Protein AF-A0AA36HQM6-F1 (afdb_monomer)

Radius of gyration: 17.74 Å; Cα contacts (8 Å, |Δi|>4): 112; chains: 1; bounding box: 53×29×61 Å

pLDDT: mean 89.58, std 12.88, range [50.81, 98.5]

Organism: NCBI:txid2562239

Sequence (136 aa):
MASDSGKDGPATESKNPLEGLADAWESCGKVRRRALDTQALLTWTSAKTVGICNMKSLKLNVPVMIQALKTWCPKARNKKTLPVDFVKLEVKNFRSKMQLQDNLALVHCEGHAIKAFVTLMIRRHDGSKRREAFQH

Structure (mmCIF, N/CA/C/O backbone):
data_AF-A0AA36HQM6-F1
#
_entry.id   AF-A0AA36HQM6-F1
#
loop_
_atom_site.group_PDB
_atom_site.id
_atom_site.type_symbol
_atom_site.label_atom_id
_atom_site.label_alt_id
_atom_site.label_comp_id
_atom_site.label_asym_id
_atom_site.label_entity_id
_atom_site.lab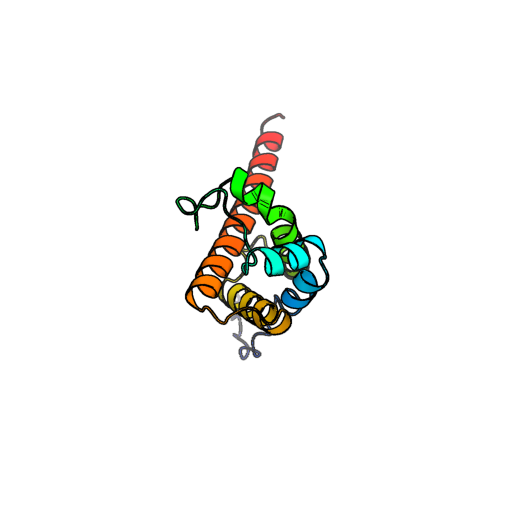el_seq_id
_atom_site.pdbx_PDB_ins_code
_atom_site.Cartn_x
_atom_site.Cartn_y
_atom_site.Cartn_z
_atom_site.occupancy
_atom_site.B_iso_or_equiv
_atom_site.auth_seq_id
_atom_site.auth_comp_id
_atom_site.auth_asym_id
_atom_site.auth_atom_id
_atom_site.pdbx_PDB_model_num
ATOM 1 N N . MET A 1 1 ? 15.761 -0.265 -48.060 1.00 50.81 1 MET A N 1
ATOM 2 C CA . MET A 1 1 ? 15.200 0.463 -46.902 1.00 50.81 1 MET A CA 1
ATOM 3 C C . MET A 1 1 ? 13.747 0.035 -46.765 1.00 50.81 1 MET A C 1
ATOM 5 O O . MET A 1 1 ? 12.928 0.500 -47.541 1.00 50.81 1 MET A O 1
ATOM 9 N N . ALA A 1 2 ? 13.456 -0.946 -45.908 1.00 53.16 2 ALA A N 1
ATOM 10 C CA . ALA A 1 2 ? 12.106 -1.485 -45.741 1.00 53.16 2 ALA A CA 1
ATOM 11 C C . ALA A 1 2 ? 11.521 -0.967 -44.424 1.00 53.16 2 ALA A C 1
ATOM 13 O O . ALA A 1 2 ? 12.102 -1.173 -43.360 1.00 53.16 2 ALA A O 1
ATOM 14 N N . SER A 1 3 ? 10.412 -0.244 -44.545 1.00 64.44 3 SER A N 1
ATOM 15 C CA . SER A 1 3 ? 9.655 0.376 -43.465 1.00 64.44 3 SER A CA 1
ATOM 16 C C . SER A 1 3 ? 8.906 -0.687 -42.663 1.00 64.44 3 SER A C 1
ATOM 18 O O . SER A 1 3 ? 7.938 -1.273 -43.151 1.00 64.44 3 SER A O 1
ATOM 20 N N . ASP A 1 4 ? 9.353 -0.921 -41.432 1.00 59.69 4 ASP A N 1
ATOM 21 C CA . ASP A 1 4 ? 8.666 -1.774 -40.465 1.00 59.69 4 ASP A CA 1
ATOM 22 C C . ASP A 1 4 ? 7.395 -1.061 -39.981 1.00 59.69 4 ASP A C 1
ATOM 24 O O . ASP A 1 4 ? 7.428 -0.113 -39.195 1.00 59.69 4 ASP A O 1
ATOM 28 N N . SER A 1 5 ? 6.265 -1.456 -40.561 1.00 61.41 5 SER A N 1
ATOM 29 C CA . SER A 1 5 ? 4.935 -0.928 -40.268 1.00 61.41 5 SER A CA 1
ATOM 30 C C . SER A 1 5 ? 4.302 -1.814 -39.199 1.00 61.41 5 SER A C 1
ATOM 32 O O . SER A 1 5 ? 3.605 -2.788 -39.490 1.00 61.41 5 SER A O 1
ATOM 34 N N . GLY A 1 6 ? 4.592 -1.475 -37.942 1.00 56.16 6 GLY A N 1
ATOM 35 C CA . GLY A 1 6 ? 4.020 -2.114 -36.763 1.00 56.16 6 GLY A CA 1
ATOM 36 C C . GLY A 1 6 ? 2.496 -2.018 -36.771 1.00 56.16 6 GLY A C 1
ATOM 37 O O . GLY A 1 6 ? 1.925 -0.966 -36.503 1.00 56.16 6 GLY A O 1
ATOM 38 N N . LYS A 1 7 ? 1.846 -3.135 -37.101 1.00 55.81 7 LYS A N 1
ATOM 39 C CA . LYS A 1 7 ? 0.405 -3.350 -36.960 1.00 55.81 7 LYS A CA 1
ATOM 40 C C . LYS A 1 7 ? 0.020 -3.294 -35.481 1.00 55.81 7 LYS A C 1
ATOM 42 O O . LYS A 1 7 ? 0.309 -4.228 -34.732 1.00 55.81 7 LYS A O 1
ATOM 47 N N . ASP A 1 8 ? -0.698 -2.246 -35.097 1.00 56.88 8 ASP A N 1
ATOM 48 C CA . ASP A 1 8 ? -1.491 -2.208 -33.871 1.00 56.88 8 ASP A CA 1
ATOM 49 C C . ASP A 1 8 ? -2.623 -3.243 -33.980 1.00 56.88 8 ASP A C 1
ATOM 51 O O . ASP A 1 8 ? -3.646 -3.032 -34.633 1.00 56.88 8 ASP A O 1
ATOM 55 N N . GLY A 1 9 ? -2.396 -4.421 -33.398 1.00 58.25 9 GLY A N 1
ATOM 56 C CA . GLY A 1 9 ? -3.424 -5.448 -33.246 1.00 58.25 9 GLY A CA 1
ATOM 57 C C . GLY A 1 9 ? -4.549 -4.988 -32.305 1.00 58.25 9 GLY A C 1
ATOM 58 O O . GLY A 1 9 ? -4.330 -4.104 -31.472 1.00 58.25 9 GLY A O 1
ATOM 59 N N . PRO A 1 10 ? -5.752 -5.585 -32.405 1.00 56.94 10 PRO A N 1
ATOM 60 C CA . PRO A 1 10 ? -6.895 -5.215 -31.576 1.00 56.94 10 PRO A CA 1
ATOM 61 C C . PRO A 1 10 ? -6.531 -5.353 -30.096 1.00 56.94 10 PRO A C 1
ATOM 63 O O . PRO A 1 10 ? -6.027 -6.396 -29.673 1.00 56.94 10 PRO A O 1
ATOM 66 N N . ALA A 1 11 ? -6.764 -4.283 -29.331 1.00 53.84 11 ALA A N 1
ATOM 67 C CA . ALA A 1 11 ? -6.531 -4.222 -27.896 1.00 53.84 11 ALA A CA 1
ATOM 68 C C . ALA A 1 11 ? -7.338 -5.328 -27.206 1.00 53.84 11 ALA A C 1
ATOM 70 O O . ALA A 1 11 ? -8.528 -5.180 -26.935 1.00 53.84 11 ALA A O 1
ATOM 71 N N . THR A 1 12 ? -6.690 -6.465 -26.967 1.00 56.00 12 THR A N 1
ATOM 72 C CA . THR A 1 12 ? -7.223 -7.527 -26.127 1.00 56.00 12 THR A CA 1
ATOM 73 C C . THR A 1 12 ? -7.560 -6.914 -24.777 1.00 56.00 12 THR A C 1
ATOM 75 O O . THR A 1 12 ? -6.728 -6.215 -24.194 1.00 56.00 12 THR A O 1
ATOM 78 N N . GLU A 1 13 ? -8.800 -7.131 -24.325 1.00 57.12 13 GLU A N 1
ATOM 79 C CA . GLU A 1 13 ? -9.302 -6.721 -23.013 1.00 57.12 13 GLU A CA 1
ATOM 80 C C . GLU A 1 13 ? -8.191 -6.870 -21.982 1.00 57.12 13 GLU A C 1
ATOM 82 O O . GLU A 1 13 ? -7.665 -7.967 -21.761 1.00 57.12 13 GLU A O 1
ATOM 87 N N . SER A 1 14 ? -7.746 -5.739 -21.434 1.00 60.31 14 SER A N 1
ATOM 88 C CA . SER A 1 14 ? -6.534 -5.702 -20.635 1.00 60.31 14 SER A CA 1
ATOM 89 C C . SER A 1 14 ? -6.774 -6.478 -19.345 1.00 60.31 14 SER A C 1
ATOM 91 O O . SER A 1 14 ? -7.304 -5.933 -18.374 1.00 60.31 14 SER A O 1
ATOM 93 N N . LYS A 1 15 ? -6.402 -7.761 -19.338 1.00 88.38 15 LYS A N 1
ATOM 94 C CA . LYS A 1 15 ? -6.410 -8.598 -18.140 1.00 88.38 15 LYS A CA 1
ATOM 95 C C . LYS A 1 15 ? -5.685 -7.836 -17.040 1.00 88.38 15 LYS A C 1
ATOM 97 O O . LYS A 1 15 ? -4.548 -7.404 -17.245 1.00 88.38 15 LYS A O 1
ATOM 102 N N . ASN A 1 16 ? -6.359 -7.639 -15.908 1.00 93.12 16 ASN A N 1
ATOM 103 C CA . ASN A 1 16 ? -5.811 -6.923 -14.765 1.00 93.12 16 ASN A CA 1
ATOM 104 C C . ASN A 1 16 ? -4.459 -7.554 -14.386 1.00 93.12 16 ASN A C 1
ATOM 106 O O . ASN A 1 16 ? -4.416 -8.672 -13.872 1.00 93.12 16 ASN A O 1
ATOM 110 N N . PRO A 1 17 ? -3.326 -6.871 -14.609 1.00 93.44 17 PRO A N 1
ATOM 111 C CA . PRO A 1 17 ? -2.028 -7.475 -14.369 1.00 93.44 17 PRO A CA 1
ATOM 112 C C . PRO A 1 17 ? -1.748 -7.655 -12.872 1.00 93.44 17 PRO A C 1
ATOM 114 O O . PRO A 1 17 ? -0.811 -8.359 -12.508 1.00 93.44 17 PRO A O 1
ATOM 117 N N . LEU A 1 18 ? -2.545 -7.053 -11.990 1.00 95.94 18 LEU A N 1
ATOM 118 C CA . LEU A 1 18 ? -2.456 -7.214 -10.542 1.00 95.94 18 LEU A CA 1
ATOM 119 C C . LEU A 1 18 ? -3.519 -8.163 -9.982 1.00 95.94 18 LEU A C 1
ATOM 121 O O . LEU A 1 18 ? -3.651 -8.244 -8.767 1.00 95.94 18 LEU A O 1
ATOM 125 N N . GLU A 1 19 ? -4.225 -8.902 -10.841 1.00 96.19 19 GLU A N 1
ATOM 126 C CA . GLU A 1 19 ? -5.158 -9.941 -10.408 1.00 96.19 19 GLU A CA 1
ATOM 127 C C . GLU A 1 19 ? -4.492 -10.890 -9.396 1.00 96.19 19 GLU A C 1
ATOM 129 O O . GLU A 1 19 ? -3.360 -11.353 -9.606 1.00 96.19 19 GLU A O 1
ATOM 134 N N . GLY A 1 20 ? -5.199 -11.125 -8.286 1.00 96.44 20 GLY A N 1
ATOM 135 C CA . GLY A 1 20 ? -4.756 -11.931 -7.146 1.00 96.44 20 GLY A CA 1
ATOM 136 C C . GLY A 1 20 ? -4.019 -11.149 -6.052 1.00 96.44 20 GLY A C 1
ATOM 137 O O . GLY A 1 20 ? -3.686 -11.720 -5.013 1.00 96.44 20 GLY A O 1
ATOM 138 N N . LEU A 1 21 ? -3.768 -9.847 -6.225 1.00 98.06 21 LEU A N 1
ATOM 139 C CA . LEU A 1 21 ? -3.095 -9.040 -5.203 1.00 98.06 21 LEU A CA 1
ATOM 140 C C . LEU A 1 21 ? -3.946 -8.895 -3.933 1.00 98.06 21 LEU A C 1
ATOM 142 O O . LEU A 1 21 ? -3.408 -8.974 -2.828 1.00 98.06 21 LEU A O 1
ATOM 146 N N . ALA A 1 22 ? -5.263 -8.738 -4.071 1.00 98.38 22 ALA A N 1
ATOM 147 C CA . ALA A 1 22 ? -6.184 -8.717 -2.940 1.00 98.38 22 ALA A CA 1
ATOM 148 C C . ALA A 1 22 ? -6.116 -10.018 -2.117 1.00 98.38 22 ALA A C 1
ATOM 150 O O . ALA A 1 22 ? -6.031 -9.959 -0.890 1.00 98.38 22 ALA A O 1
ATOM 151 N N . ASP A 1 23 ? -6.069 -11.179 -2.779 1.00 98.38 23 ASP A N 1
ATOM 152 C CA . ASP A 1 23 ? -5.905 -12.491 -2.129 1.00 98.38 23 ASP A CA 1
ATOM 153 C C . ASP A 1 23 ? -4.545 -12.619 -1.432 1.00 98.38 23 ASP A C 1
ATOM 155 O O . ASP A 1 23 ? -4.431 -13.134 -0.314 1.00 98.38 23 ASP A O 1
ATOM 159 N N . ALA A 1 24 ? -3.489 -12.096 -2.057 1.00 98.25 24 ALA A N 1
ATOM 160 C CA . ALA A 1 24 ? -2.153 -12.072 -1.469 1.00 98.25 24 ALA A CA 1
ATOM 161 C C . ALA A 1 24 ? -2.087 -11.195 -0.203 1.00 98.25 24 ALA A C 1
ATOM 163 O O . ALA A 1 24 ? -1.343 -11.499 0.735 1.00 98.25 24 ALA A O 1
ATOM 164 N N . TRP A 1 25 ? -2.858 -10.106 -0.145 1.00 98.50 25 TRP A N 1
ATOM 165 C CA . TRP A 1 25 ? -2.991 -9.294 1.065 1.00 98.50 25 TRP A CA 1
ATOM 166 C C . TRP A 1 25 ? -3.831 -9.984 2.137 1.00 98.50 25 TRP A C 1
ATOM 168 O O . TRP A 1 25 ? -3.429 -9.978 3.301 1.00 98.50 25 TRP A O 1
ATOM 178 N N . GLU A 1 26 ? -4.945 -10.610 1.762 1.00 98.19 26 GLU A N 1
ATOM 179 C CA . GLU A 1 26 ? -5.820 -11.328 2.692 1.00 98.19 26 GLU A CA 1
ATOM 180 C C . GLU A 1 26 ? -5.114 -12.515 3.366 1.00 98.19 26 GLU A C 1
ATOM 182 O O . GLU A 1 26 ? -5.178 -12.670 4.589 1.00 98.19 26 GLU A O 1
ATOM 187 N N . SER A 1 27 ? -4.389 -13.318 2.586 1.00 98.12 27 SER A N 1
ATOM 188 C CA . SER A 1 27 ? -3.612 -14.463 3.081 1.00 98.12 27 SER A CA 1
ATOM 189 C C . SER A 1 27 ? -2.417 -14.050 3.951 1.00 98.12 27 SER A C 1
ATOM 191 O O . SER A 1 27 ? -1.889 -14.844 4.734 1.00 98.12 27 SER A O 1
ATOM 193 N N . CYS A 1 28 ? -1.983 -12.788 3.876 1.00 98.19 28 CYS A N 1
ATOM 194 C CA . CYS A 1 28 ? -0.912 -12.279 4.716 1.00 98.19 28 CYS A CA 1
ATOM 195 C C . CYS A 1 28 ? -1.443 -11.878 6.101 1.00 98.19 28 CYS A C 1
ATOM 197 O O . CYS A 1 28 ? -1.895 -10.753 6.302 1.00 98.19 28 CYS A O 1
ATOM 199 N N . GLY A 1 29 ? -1.282 -12.749 7.105 1.00 98.00 29 GLY A N 1
ATOM 200 C CA . GLY A 1 29 ? -1.786 -12.512 8.470 1.00 98.00 29 GLY A CA 1
ATOM 201 C C . GLY A 1 29 ? -1.390 -11.163 9.103 1.00 98.00 29 GLY A C 1
ATOM 202 O O . GLY A 1 29 ? -2.184 -10.573 9.831 1.00 98.00 29 GLY A O 1
ATOM 203 N N . LYS A 1 30 ? -0.204 -10.617 8.784 1.00 97.62 30 LYS A N 1
ATOM 204 C CA . LYS A 1 30 ? 0.241 -9.281 9.248 1.00 97.62 30 LYS A CA 1
ATOM 205 C C . LYS A 1 30 ? -0.498 -8.118 8.578 1.00 97.62 30 LYS A C 1
ATOM 207 O O . LYS A 1 30 ? -0.607 -7.048 9.175 1.00 97.62 30 LYS A O 1
ATOM 212 N N . VAL A 1 31 ? -0.911 -8.290 7.324 1.00 98.31 31 VAL A N 1
AT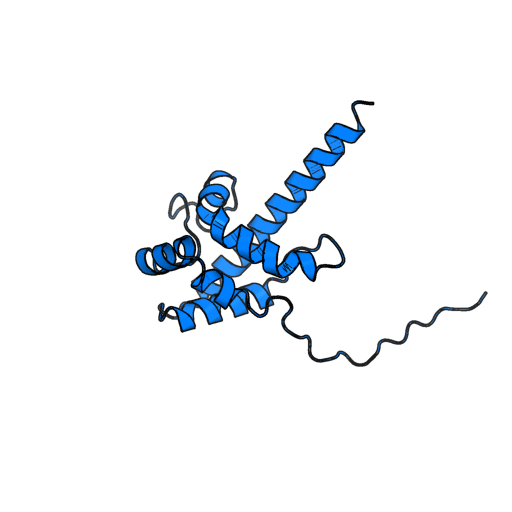OM 213 C CA . VAL A 1 31 ? -1.713 -7.305 6.588 1.00 98.31 31 VAL A CA 1
ATOM 214 C C . VAL A 1 31 ? -3.163 -7.426 7.037 1.00 98.31 31 VAL A C 1
ATOM 216 O O . VAL A 1 31 ? -3.738 -6.429 7.455 1.00 98.31 31 VAL A O 1
ATOM 219 N N . ARG A 1 32 ? -3.697 -8.653 7.076 1.00 98.19 32 ARG A N 1
ATOM 220 C CA . ARG A 1 32 ? -5.057 -8.957 7.532 1.00 98.19 32 ARG A CA 1
ATOM 221 C C . ARG A 1 32 ? -5.350 -8.409 8.928 1.00 98.19 32 ARG A C 1
ATOM 223 O O . ARG A 1 32 ? -6.281 -7.628 9.079 1.00 98.19 32 ARG A O 1
ATOM 230 N N . ARG A 1 33 ? -4.544 -8.788 9.932 1.00 97.94 33 ARG A N 1
ATOM 231 C CA . ARG A 1 33 ? -4.725 -8.348 11.329 1.00 97.94 33 ARG A CA 1
ATOM 232 C C . ARG A 1 33 ? -4.771 -6.826 11.418 1.00 97.94 33 ARG A C 1
ATOM 234 O O . ARG A 1 33 ? -5.722 -6.263 11.929 1.00 97.94 33 ARG A O 1
ATOM 241 N N . ARG A 1 34 ? -3.787 -6.172 10.807 1.00 97.25 34 ARG A N 1
ATOM 242 C CA . ARG A 1 34 ? -3.699 -4.716 10.788 1.00 97.25 34 ARG A CA 1
ATOM 243 C C . ARG A 1 34 ? -4.900 -4.058 10.123 1.00 97.25 34 ARG A C 1
ATOM 245 O O . ARG A 1 34 ? -5.401 -3.080 10.650 1.00 97.25 34 ARG A O 1
ATOM 252 N N . ALA A 1 35 ? -5.347 -4.575 8.982 1.00 97.50 35 ALA A N 1
ATOM 253 C CA . ALA A 1 35 ? -6.479 -4.003 8.270 1.00 97.50 35 ALA A CA 1
ATOM 254 C C . ALA A 1 35 ? -7.774 -4.079 9.085 1.00 97.50 35 ALA A C 1
ATOM 256 O O . ALA A 1 35 ? -8.560 -3.137 9.039 1.00 97.50 35 ALA A O 1
ATOM 257 N N . LEU A 1 36 ? -7.965 -5.152 9.858 1.00 97.62 36 LEU A N 1
ATOM 258 C CA . LEU A 1 36 ? -9.072 -5.266 10.809 1.00 97.62 36 LEU A CA 1
ATOM 259 C C . LEU A 1 36 ? -8.929 -4.254 11.952 1.00 97.62 36 LEU A C 1
ATOM 261 O O . LEU A 1 36 ? -9.886 -3.541 12.248 1.00 97.62 36 LEU A O 1
ATOM 265 N N . ASP A 1 37 ? -7.730 -4.135 12.527 1.00 97.06 37 ASP A N 1
ATOM 266 C CA . ASP A 1 37 ? -7.460 -3.231 13.650 1.00 97.06 37 ASP A CA 1
ATOM 267 C C . ASP A 1 37 ? -7.616 -1.750 13.259 1.00 97.06 37 ASP A C 1
ATOM 269 O O . ASP A 1 37 ? -8.161 -0.951 14.016 1.00 97.06 37 ASP A O 1
ATOM 273 N N . THR A 1 38 ? -7.129 -1.360 12.076 1.00 95.94 38 THR A N 1
ATOM 274 C CA . THR A 1 38 ? -7.045 0.049 11.654 1.00 95.94 38 THR A CA 1
ATOM 275 C C . THR A 1 38 ? -8.083 0.454 10.614 1.00 95.94 38 THR A C 1
ATOM 277 O O . THR A 1 38 ? -8.099 1.614 10.210 1.00 95.94 38 THR A O 1
ATOM 280 N N . GLN A 1 39 ? -8.903 -0.481 10.122 1.00 96.94 39 GLN A N 1
ATOM 281 C CA . GLN A 1 39 ? -9.870 -0.269 9.029 1.00 96.94 39 GLN A CA 1
ATOM 282 C C . GLN A 1 39 ? -9.239 0.262 7.717 1.00 96.94 39 GLN A C 1
ATOM 284 O O . GLN A 1 39 ? -9.915 0.810 6.834 1.00 96.94 39 GLN A O 1
ATOM 289 N N . ALA A 1 40 ? -7.924 0.073 7.563 1.00 96.62 40 ALA A N 1
ATOM 290 C CA . ALA A 1 40 ? -7.102 0.591 6.470 1.00 96.62 40 ALA A CA 1
ATOM 291 C C . ALA A 1 40 ? -5.999 -0.407 6.098 1.00 96.62 40 ALA A C 1
ATOM 293 O O . ALA A 1 40 ? -5.450 -1.088 6.961 1.00 96.62 40 ALA A O 1
ATOM 294 N N . LEU A 1 41 ? -5.650 -0.482 4.816 1.00 97.25 41 LEU A N 1
ATOM 295 C CA . LEU A 1 41 ? -4.578 -1.340 4.316 1.00 97.25 41 LEU A CA 1
ATOM 296 C C . LEU A 1 41 ? -3.194 -0.769 4.664 1.00 97.25 41 LEU A C 1
ATOM 298 O O . LEU A 1 41 ? -2.259 -1.524 4.945 1.00 97.25 41 LEU A O 1
ATOM 302 N N . LEU A 1 42 ? -3.059 0.560 4.650 1.00 97.69 42 LEU A N 1
ATOM 303 C CA . LEU A 1 42 ? -1.818 1.261 4.980 1.00 97.69 42 LEU A CA 1
ATOM 304 C C . LEU A 1 42 ? -1.860 1.917 6.363 1.00 97.69 42 LEU A C 1
ATOM 306 O O . LEU A 1 42 ? -2.873 2.456 6.800 1.00 97.69 42 LEU A O 1
ATOM 310 N N . THR A 1 43 ? -0.701 1.958 7.016 1.00 96.75 43 THR A N 1
ATOM 311 C CA . THR A 1 43 ? -0.491 2.664 8.285 1.00 96.75 43 THR A CA 1
ATOM 312 C C . THR A 1 43 ? 0.435 3.852 8.090 1.00 96.75 43 THR A C 1
ATOM 314 O O . THR A 1 43 ? 1.481 3.755 7.443 1.00 96.75 43 THR A O 1
ATOM 317 N N . TRP A 1 44 ? 0.073 4.970 8.705 1.00 95.94 44 TRP A N 1
ATOM 318 C CA . TRP A 1 44 ? 0.828 6.215 8.655 1.00 95.94 44 TRP A CA 1
ATOM 319 C C . TRP A 1 44 ? 1.410 6.526 10.029 1.00 95.94 44 TRP A C 1
ATOM 321 O O . TRP A 1 44 ? 0.831 6.167 11.049 1.00 95.94 44 TRP A O 1
ATOM 331 N N . THR A 1 45 ? 2.556 7.206 10.069 1.00 94.75 45 THR A N 1
ATOM 332 C CA . THR A 1 45 ? 3.193 7.592 11.340 1.00 94.75 45 THR A CA 1
ATOM 333 C C . THR A 1 45 ? 2.357 8.584 12.146 1.00 94.75 45 THR A C 1
ATOM 335 O O . THR A 1 45 ? 2.464 8.634 13.365 1.00 94.75 45 THR A O 1
ATOM 338 N N . SER A 1 46 ? 1.551 9.396 11.462 1.00 94.94 46 SER A N 1
ATOM 339 C CA . SER A 1 46 ? 0.587 10.323 12.052 1.00 94.94 46 SER A CA 1
ATOM 340 C C . SER A 1 46 ? -0.420 10.770 10.992 1.00 94.94 46 SER A C 1
ATOM 342 O O . SER A 1 46 ? -0.125 10.708 9.793 1.00 94.94 46 SER A O 1
ATOM 344 N N . ALA A 1 47 ? -1.568 11.299 11.419 1.00 93.19 47 ALA A N 1
ATOM 345 C CA . ALA A 1 47 ? -2.587 11.843 10.517 1.00 93.19 47 ALA A CA 1
ATOM 346 C C . ALA A 1 47 ? -2.040 12.945 9.584 1.00 93.19 47 ALA A C 1
ATOM 348 O O . ALA A 1 47 ? -2.387 12.995 8.409 1.00 93.19 47 ALA A O 1
ATOM 349 N N . LYS A 1 48 ? -1.097 13.771 10.065 1.00 93.94 48 LYS A N 1
ATOM 350 C CA . LYS A 1 48 ? -0.449 14.838 9.273 1.00 93.94 48 LYS A CA 1
ATOM 351 C C . LYS A 1 48 ? 0.432 14.313 8.134 1.00 93.94 48 LYS A C 1
ATOM 353 O O . LYS A 1 48 ? 0.833 15.076 7.265 1.00 93.94 48 LYS A O 1
ATOM 358 N N . THR A 1 49 ? 0.785 13.029 8.168 1.00 92.06 49 THR A N 1
ATOM 359 C CA . THR A 1 49 ? 1.697 12.396 7.202 1.00 92.06 49 THR A CA 1
ATOM 360 C C . THR A 1 49 ? 0.994 11.446 6.238 1.00 92.06 49 THR A C 1
ATOM 362 O O . THR A 1 49 ? 1.669 10.744 5.483 1.00 92.06 49 THR A O 1
ATOM 365 N N . VAL A 1 50 ? -0.342 11.413 6.244 1.00 92.31 50 VAL A N 1
ATOM 366 C CA . VAL A 1 50 ? -1.127 10.609 5.300 1.00 92.31 50 VAL A CA 1
ATOM 367 C C . VAL A 1 50 ? -0.810 11.049 3.869 1.00 92.31 50 VAL A C 1
ATOM 369 O O . VAL A 1 50 ? -0.810 12.234 3.555 1.00 92.31 50 VAL A O 1
ATOM 372 N N . GLY A 1 51 ? -0.473 10.086 3.009 1.00 89.44 51 GLY A N 1
ATOM 373 C CA . GLY A 1 51 ? -0.053 1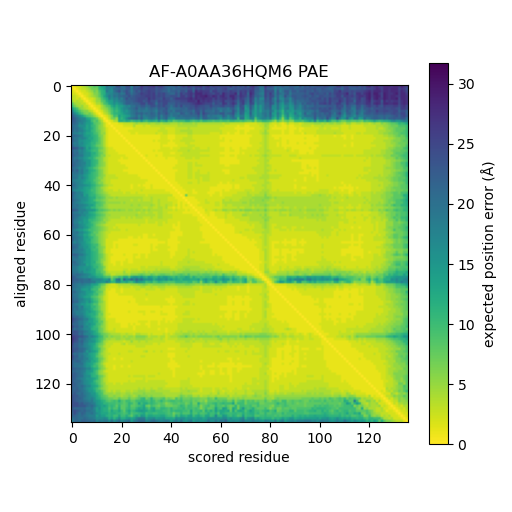0.330 1.625 1.00 89.44 51 GLY A CA 1
ATOM 374 C C . GLY A 1 51 ? 1.438 10.652 1.453 1.00 89.44 51 GLY A C 1
ATOM 375 O O . GLY A 1 51 ? 1.967 10.511 0.349 1.00 89.44 51 GLY A O 1
ATOM 376 N N . ILE A 1 52 ? 2.164 10.996 2.525 1.00 92.88 52 ILE A N 1
ATOM 377 C CA . ILE A 1 52 ? 3.600 11.301 2.448 1.00 92.88 52 ILE A CA 1
ATOM 378 C C . ILE A 1 52 ? 4.416 10.006 2.495 1.00 92.88 52 ILE A C 1
ATOM 380 O O . ILE A 1 52 ? 4.675 9.418 3.551 1.00 92.88 52 ILE A O 1
ATOM 384 N N . CYS A 1 53 ? 4.874 9.570 1.324 1.00 94.50 53 CYS A N 1
ATOM 385 C CA . CYS A 1 53 ? 5.660 8.350 1.165 1.00 94.50 53 CYS A CA 1
ATOM 386 C C . CYS A 1 53 ? 7.128 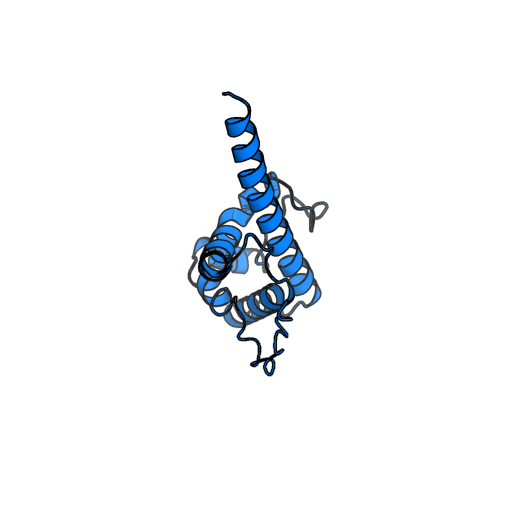8.570 1.563 1.00 94.50 53 CYS A C 1
ATOM 388 O O . CYS A 1 53 ? 7.975 8.892 0.734 1.00 94.50 53 CYS A O 1
ATOM 390 N N . ASN A 1 54 ? 7.435 8.382 2.847 1.00 93.62 54 ASN A N 1
ATOM 391 C CA . ASN A 1 54 ? 8.794 8.452 3.392 1.00 93.62 54 ASN A CA 1
ATOM 392 C C . ASN A 1 54 ? 9.275 7.082 3.916 1.00 93.62 54 ASN A C 1
ATOM 394 O O . ASN A 1 54 ? 8.515 6.117 3.975 1.00 93.62 54 ASN A O 1
ATOM 398 N N . MET A 1 55 ? 10.544 6.986 4.331 1.00 93.31 55 MET A N 1
ATOM 399 C CA . MET A 1 55 ? 11.129 5.720 4.802 1.00 93.31 55 MET A CA 1
ATOM 400 C C . MET A 1 55 ? 10.511 5.187 6.103 1.00 93.31 55 MET A C 1
ATOM 402 O O . MET A 1 55 ? 10.475 3.972 6.290 1.00 93.31 55 MET A O 1
ATOM 406 N N . LYS A 1 56 ? 10.035 6.058 7.004 1.00 94.88 56 LYS A N 1
ATOM 407 C CA . LYS A 1 56 ? 9.369 5.627 8.245 1.00 94.88 56 LYS A CA 1
ATOM 408 C C . LYS A 1 56 ? 8.021 4.984 7.913 1.00 94.88 56 LYS A C 1
ATOM 410 O O . LYS A 1 56 ? 7.778 3.855 8.326 1.00 94.88 56 LYS A O 1
ATOM 415 N N . SER A 1 57 ? 7.212 5.640 7.081 1.00 95.56 57 SER A N 1
ATOM 416 C CA . SER A 1 57 ? 5.944 5.091 6.586 1.00 95.56 57 SER A CA 1
ATOM 417 C C . SER A 1 57 ? 6.163 3.829 5.744 1.00 95.56 57 SER A C 1
ATOM 419 O O . SER A 1 57 ? 5.411 2.868 5.873 1.00 95.56 57 SER A O 1
ATOM 421 N N . LEU A 1 58 ? 7.224 3.771 4.930 1.00 95.62 58 LEU A N 1
ATOM 422 C CA . LEU A 1 58 ? 7.553 2.571 4.156 1.00 95.62 58 LEU A CA 1
ATOM 423 C C . LEU A 1 58 ? 7.813 1.369 5.073 1.00 95.62 58 LEU A C 1
ATOM 425 O O . LEU A 1 58 ? 7.274 0.299 4.813 1.00 95.62 58 LEU A O 1
ATOM 429 N N . LYS A 1 59 ? 8.587 1.543 6.158 1.00 95.75 59 LYS A N 1
ATOM 430 C CA . LYS A 1 59 ? 8.887 0.471 7.129 1.00 95.75 59 LYS A CA 1
ATOM 431 C C . LYS A 1 59 ? 7.622 -0.144 7.727 1.00 95.75 59 LYS A C 1
ATOM 433 O O . LYS A 1 59 ? 7.544 -1.363 7.853 1.00 95.75 59 LYS A O 1
ATOM 438 N N . LEU A 1 60 ? 6.623 0.681 8.042 1.00 96.50 60 LEU A N 1
ATOM 439 C CA . LEU A 1 60 ? 5.337 0.203 8.551 1.00 96.50 60 LEU A CA 1
ATOM 440 C C . LEU A 1 60 ? 4.613 -0.647 7.500 1.00 96.50 60 LEU A C 1
ATOM 442 O O . LEU A 1 60 ? 4.035 -1.683 7.822 1.00 96.50 60 LEU A O 1
ATOM 446 N N . ASN A 1 61 ? 4.692 -0.256 6.230 1.00 97.50 61 ASN A N 1
ATOM 447 C CA . ASN A 1 61 ? 3.921 -0.842 5.133 1.00 97.50 61 ASN A CA 1
ATOM 448 C C . ASN A 1 61 ? 4.671 -1.908 4.319 1.00 97.50 61 ASN A C 1
ATOM 450 O O . ASN A 1 61 ? 4.161 -2.354 3.291 1.00 97.50 61 ASN A O 1
ATOM 454 N N . VAL A 1 62 ? 5.843 -2.367 4.782 1.00 96.88 62 VAL A N 1
ATOM 455 C CA . VAL A 1 62 ? 6.655 -3.381 4.081 1.00 96.88 62 VAL A CA 1
ATOM 456 C C . VAL A 1 62 ? 5.838 -4.612 3.668 1.00 96.88 62 VAL A C 1
ATOM 458 O O . VAL A 1 62 ? 5.931 -4.982 2.502 1.00 96.88 62 VAL A O 1
ATOM 461 N N . PRO A 1 63 ? 5.002 -5.235 4.526 1.00 98.00 63 PRO A N 1
ATOM 462 C CA . PRO A 1 63 ? 4.257 -6.428 4.120 1.00 98.00 63 PRO A CA 1
ATOM 463 C C . PRO A 1 63 ? 3.345 -6.200 2.908 1.00 98.00 63 PRO A C 1
ATOM 465 O O . PRO A 1 63 ? 3.329 -7.026 2.000 1.00 98.00 63 PRO A O 1
ATOM 468 N N . VAL A 1 64 ? 2.659 -5.053 2.845 1.00 98.25 64 VAL A N 1
ATOM 469 C CA . VAL A 1 64 ? 1.800 -4.679 1.708 1.00 98.25 64 VAL A CA 1
ATOM 470 C C . VAL A 1 64 ? 2.644 -4.504 0.444 1.00 98.25 64 VAL A C 1
ATOM 472 O O . VAL A 1 64 ? 2.302 -5.035 -0.614 1.00 98.25 64 VAL A O 1
ATOM 475 N N . MET A 1 65 ? 3.783 -3.814 0.571 1.00 97.75 65 MET A N 1
ATOM 476 C CA . MET A 1 65 ? 4.704 -3.561 -0.539 1.00 97.75 65 MET A CA 1
ATOM 477 C C . MET A 1 65 ? 5.328 -4.840 -1.100 1.00 97.75 65 MET A C 1
ATOM 479 O O . MET A 1 65 ? 5.464 -4.970 -2.314 1.00 97.75 65 MET A O 1
ATOM 483 N N . ILE A 1 66 ? 5.686 -5.795 -0.240 1.00 96.81 66 ILE A N 1
ATOM 484 C CA . ILE A 1 66 ? 6.257 -7.076 -0.666 1.00 96.81 66 ILE A CA 1
ATOM 485 C C . ILE A 1 66 ? 5.250 -7.877 -1.491 1.00 96.81 66 ILE A C 1
ATOM 487 O O . ILE A 1 66 ? 5.634 -8.408 -2.529 1.00 96.81 66 ILE A O 1
ATOM 491 N N . GLN A 1 67 ? 3.975 -7.933 -1.093 1.00 98.12 67 GLN A N 1
ATOM 492 C CA . GLN A 1 67 ? 2.960 -8.637 -1.888 1.00 98.12 67 GLN A CA 1
ATOM 493 C C . GLN A 1 67 ? 2.702 -7.949 -3.233 1.00 98.12 67 GLN A C 1
ATOM 495 O O . GLN A 1 67 ? 2.611 -8.619 -4.264 1.00 98.12 67 GLN A O 1
ATOM 500 N N . ALA A 1 68 ? 2.686 -6.612 -3.252 1.00 97.06 68 ALA A N 1
ATOM 501 C CA . ALA A 1 68 ? 2.550 -5.848 -4.489 1.00 97.06 68 ALA A CA 1
ATOM 502 C C . ALA A 1 68 ? 3.717 -6.115 -5.457 1.00 97.06 68 ALA A C 1
ATOM 504 O O . ALA A 1 68 ? 3.494 -6.377 -6.637 1.00 97.06 68 ALA A O 1
ATOM 505 N N . LEU A 1 69 ? 4.959 -6.125 -4.957 1.00 95.00 69 LEU A N 1
ATOM 506 C CA . LEU A 1 69 ? 6.140 -6.462 -5.756 1.00 95.00 69 LEU A CA 1
ATOM 507 C C . LEU A 1 69 ? 6.127 -7.920 -6.231 1.00 95.00 69 LEU A C 1
ATOM 509 O O . LEU A 1 69 ? 6.389 -8.166 -7.403 1.00 95.00 69 LEU A O 1
ATOM 513 N N . LYS A 1 70 ? 5.801 -8.885 -5.361 1.00 95.44 70 LYS A N 1
ATOM 514 C CA . LYS A 1 70 ? 5.719 -10.310 -5.733 1.00 95.44 70 LYS A CA 1
ATOM 515 C C . LYS A 1 70 ? 4.706 -10.563 -6.848 1.00 95.44 70 LYS A C 1
ATOM 517 O O . LYS A 1 70 ? 4.961 -11.391 -7.712 1.00 95.44 70 LYS A O 1
ATOM 522 N N . THR A 1 71 ? 3.596 -9.830 -6.841 1.00 95.62 71 THR A N 1
ATOM 523 C CA . THR A 1 71 ? 2.543 -9.955 -7.857 1.00 95.62 71 THR A CA 1
ATOM 524 C C . THR A 1 71 ? 2.932 -9.271 -9.168 1.00 95.62 71 THR A C 1
ATOM 526 O O . THR A 1 71 ? 2.710 -9.813 -10.250 1.00 95.62 71 THR A O 1
ATOM 529 N N . TRP A 1 72 ? 3.523 -8.076 -9.087 1.00 94.00 72 TRP A N 1
ATOM 530 C CA . TRP A 1 72 ? 3.812 -7.243 -10.255 1.00 94.00 72 TRP A CA 1
ATOM 531 C C . TRP A 1 72 ? 5.111 -7.606 -10.970 1.00 94.00 72 TRP A C 1
ATOM 533 O O . TRP A 1 72 ? 5.131 -7.690 -12.197 1.00 94.00 72 TRP A O 1
ATOM 543 N N . CYS A 1 73 ? 6.200 -7.815 -10.228 1.00 92.00 73 CYS A N 1
ATOM 544 C CA . CYS A 1 73 ? 7.536 -7.963 -10.805 1.00 92.00 73 CYS A CA 1
ATOM 545 C C . CYS A 1 73 ? 7.649 -9.108 -11.826 1.00 92.00 73 CYS A C 1
ATOM 547 O O . CYS A 1 73 ? 8.245 -8.864 -12.870 1.00 92.00 73 CYS A O 1
ATOM 549 N N . PRO A 1 74 ? 7.059 -10.304 -11.618 1.00 92.56 74 PRO A N 1
ATOM 550 C CA . PRO A 1 74 ? 7.115 -11.376 -12.617 1.00 92.56 74 PRO A CA 1
ATOM 551 C C . PRO A 1 74 ? 6.434 -11.023 -13.948 1.00 92.56 74 PRO A C 1
ATOM 553 O O . PRO A 1 74 ? 6.776 -11.579 -14.986 1.00 92.56 74 PRO A O 1
ATOM 556 N N . LYS A 1 75 ? 5.461 -10.104 -13.926 1.00 90.94 75 LYS A N 1
ATOM 557 C CA . LYS A 1 75 ? 4.666 -9.693 -15.094 1.00 90.94 75 LYS A CA 1
ATOM 558 C C . LYS A 1 75 ? 5.235 -8.436 -15.767 1.00 90.94 75 LYS A C 1
ATOM 560 O O . LYS A 1 75 ? 4.969 -8.166 -16.940 1.00 90.94 75 LYS A O 1
ATOM 565 N N . ALA A 1 76 ? 6.018 -7.648 -15.035 1.00 89.75 76 ALA A N 1
ATOM 566 C CA . ALA A 1 76 ? 6.582 -6.395 -15.505 1.00 89.75 76 ALA A CA 1
ATOM 567 C C . ALA A 1 76 ? 7.818 -6.642 -16.385 1.00 89.75 76 ALA A C 1
ATOM 569 O O . ALA A 1 76 ? 8.918 -6.846 -15.883 1.00 89.75 76 ALA A O 1
ATOM 570 N N . ARG A 1 77 ? 7.654 -6.561 -17.715 1.00 84.75 77 ARG A N 1
ATOM 571 C CA . ARG A 1 77 ? 8.773 -6.706 -18.675 1.00 84.75 77 ARG A CA 1
ATOM 572 C C . ARG A 1 77 ? 9.923 -5.720 -18.418 1.00 84.75 77 ARG A C 1
ATOM 574 O O . ARG A 1 77 ? 11.082 -6.080 -18.554 1.00 84.75 77 ARG A O 1
ATOM 581 N N . ASN A 1 78 ? 9.588 -4.490 -18.018 1.00 77.81 78 ASN A N 1
ATOM 582 C CA . ASN A 1 78 ? 10.537 -3.425 -17.673 1.00 77.81 78 ASN A CA 1
ATOM 583 C C . ASN A 1 78 ? 10.238 -2.907 -16.259 1.00 77.81 78 ASN A C 1
ATOM 585 O O . ASN A 1 78 ? 9.139 -3.128 -15.749 1.00 77.81 78 ASN A O 1
ATOM 589 N N . LYS A 1 79 ? 11.170 -2.145 -15.660 1.00 66.81 79 LYS A N 1
ATOM 590 C CA . LYS A 1 79 ? 11.037 -1.478 -14.343 1.00 66.81 79 LYS A CA 1
ATOM 591 C C . LYS A 1 79 ? 9.972 -0.369 -14.338 1.00 66.81 79 LYS A C 1
ATOM 593 O O . LYS A 1 79 ? 10.259 0.802 -14.095 1.00 66.81 79 LYS A O 1
ATOM 598 N N . LYS A 1 80 ? 8.732 -0.720 -14.661 1.00 77.69 80 LYS A N 1
ATOM 599 C CA . LYS A 1 80 ? 7.596 0.188 -14.686 1.00 77.69 80 LYS A CA 1
ATOM 600 C C . LYS A 1 80 ? 6.965 0.248 -13.308 1.00 77.69 80 LYS A C 1
ATOM 602 O O . LYS A 1 80 ? 6.918 -0.726 -12.555 1.00 77.69 80 LYS A O 1
ATOM 607 N N . THR A 1 81 ? 6.485 1.438 -12.997 1.00 89.31 81 THR A N 1
ATOM 608 C CA . THR A 1 81 ? 5.674 1.697 -11.820 1.00 89.31 81 THR A CA 1
ATOM 609 C C . THR A 1 81 ? 4.407 0.847 -11.848 1.00 89.31 81 THR A C 1
ATOM 611 O O . THR A 1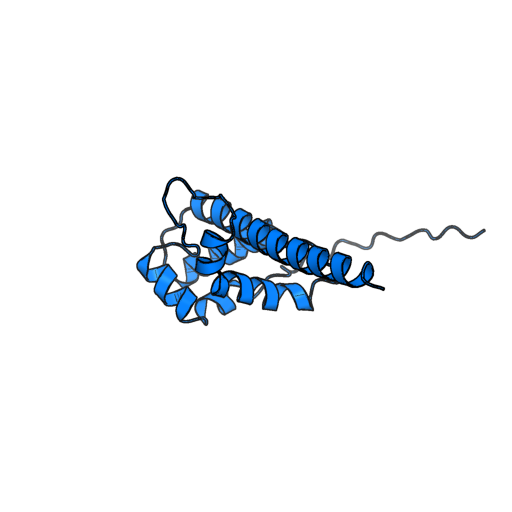 81 ? 3.922 0.506 -12.926 1.00 89.31 81 THR A O 1
ATOM 614 N N . LEU A 1 82 ? 3.852 0.544 -10.672 1.00 94.88 82 LEU A N 1
ATOM 615 C CA . LEU A 1 82 ? 2.551 -0.112 -10.590 1.00 94.88 82 LEU A CA 1
ATOM 616 C C . LEU A 1 82 ? 1.479 0.720 -11.318 1.00 94.88 82 LEU A C 1
ATOM 618 O O . LEU A 1 82 ? 1.404 1.937 -11.091 1.00 94.88 82 LEU A O 1
ATOM 622 N N . PRO A 1 83 ? 0.637 0.093 -12.153 1.00 94.81 83 PRO A N 1
ATOM 623 C CA . PRO A 1 83 ? -0.487 0.774 -12.776 1.00 94.81 83 PRO A CA 1
ATOM 624 C C . PRO A 1 83 ? -1.563 1.064 -11.720 1.00 94.81 83 PRO A C 1
ATOM 626 O O . PRO A 1 83 ? -2.194 0.155 -11.186 1.00 94.81 83 PRO A O 1
ATOM 629 N N . VAL A 1 84 ? -1.737 2.346 -11.381 1.00 96.44 84 VAL A N 1
ATOM 630 C CA . VAL A 1 84 ? -2.489 2.763 -10.184 1.00 96.44 84 VAL A CA 1
ATOM 631 C C . VAL A 1 84 ? -3.952 2.333 -10.206 1.00 96.44 84 VAL A C 1
ATOM 633 O O . VAL A 1 84 ? -4.492 2.011 -9.155 1.00 96.44 84 VAL A O 1
ATOM 636 N N . ASP A 1 85 ? -4.591 2.293 -11.372 1.00 96.56 85 ASP A N 1
ATOM 637 C CA . ASP A 1 85 ? -6.018 1.976 -11.453 1.00 96.56 85 ASP A CA 1
ATOM 638 C C . ASP A 1 85 ? -6.287 0.504 -11.133 1.00 96.56 85 ASP A C 1
ATOM 640 O O . ASP A 1 85 ? -7.219 0.199 -10.391 1.00 96.56 85 ASP A O 1
ATOM 644 N N . PHE A 1 86 ? -5.385 -0.392 -11.539 1.00 96.88 86 PHE A N 1
ATOM 645 C CA . PHE A 1 86 ? -5.417 -1.785 -11.100 1.00 96.88 86 PHE A CA 1
ATOM 646 C C . PHE A 1 86 ? -5.092 -1.924 -9.609 1.00 96.88 86 PHE A C 1
ATOM 648 O O . PHE A 1 86 ? -5.697 -2.744 -8.932 1.00 96.88 86 PHE A O 1
ATOM 655 N N . VAL A 1 87 ? -4.20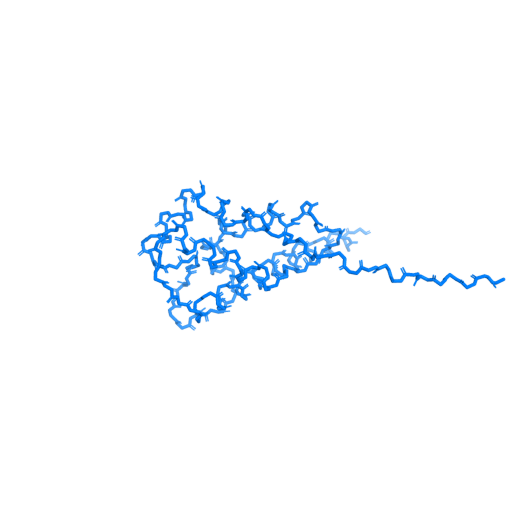9 -1.085 -9.048 1.00 97.56 87 VAL A N 1
ATOM 656 C CA . VAL A 1 87 ? -3.979 -1.086 -7.591 1.00 97.56 87 VAL A CA 1
ATOM 657 C C . VAL A 1 87 ? -5.250 -0.672 -6.844 1.00 97.56 87 VAL A C 1
ATOM 659 O O . VAL A 1 87 ? -5.620 -1.331 -5.881 1.00 97.56 87 VAL A O 1
ATOM 662 N N . LYS A 1 88 ? -5.943 0.389 -7.280 1.00 97.81 88 LYS A N 1
ATOM 663 C CA . LYS A 1 88 ? -7.209 0.832 -6.667 1.00 97.81 88 LYS A CA 1
ATOM 664 C C . LYS A 1 88 ? -8.271 -0.269 -6.728 1.00 97.81 88 LYS A C 1
ATOM 666 O O . LYS A 1 88 ? -8.978 -0.473 -5.745 1.00 97.81 88 LYS A O 1
ATOM 671 N N . LEU A 1 89 ? -8.362 -0.982 -7.854 1.00 97.44 89 LEU A N 1
ATOM 672 C CA . LEU A 1 89 ? -9.267 -2.122 -8.007 1.00 9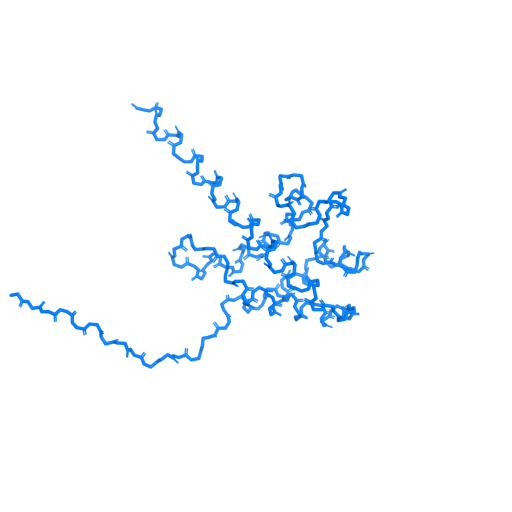7.44 89 LEU A CA 1
ATOM 673 C C . LEU A 1 89 ? -8.958 -3.221 -6.981 1.00 97.44 89 LEU A C 1
ATOM 675 O O . LEU A 1 89 ? -9.853 -3.658 -6.266 1.00 97.44 89 LEU A O 1
ATOM 679 N N . GLU A 1 90 ? -7.690 -3.602 -6.834 1.00 98.12 90 GLU A N 1
ATOM 680 C CA . GLU A 1 90 ? -7.273 -4.609 -5.852 1.00 98.12 90 GLU A CA 1
ATOM 681 C C . GLU A 1 90 ? -7.488 -4.144 -4.404 1.00 98.12 90 GLU A C 1
ATOM 683 O O . GLU A 1 90 ? -7.892 -4.937 -3.555 1.00 98.12 90 GLU A O 1
ATOM 688 N N . VAL A 1 91 ? -7.296 -2.852 -4.105 1.00 98.19 91 VAL A N 1
ATOM 689 C CA . VAL A 1 91 ? -7.620 -2.285 -2.783 1.00 98.19 91 VAL A CA 1
ATOM 690 C C . VAL A 1 91 ? -9.120 -2.393 -2.513 1.00 98.19 91 VAL A C 1
ATOM 692 O O . VAL A 1 91 ? -9.512 -2.824 -1.431 1.00 98.19 91 VAL A O 1
ATOM 695 N N . LYS A 1 92 ? -9.972 -2.065 -3.492 1.00 98.12 92 LYS A N 1
ATOM 696 C CA . LYS A 1 92 ? -11.429 -2.222 -3.371 1.00 98.12 92 LYS A CA 1
ATOM 697 C C . LYS A 1 92 ? -11.817 -3.687 -3.132 1.00 98.12 92 LYS A C 1
ATOM 699 O O . LYS A 1 92 ? -12.576 -3.967 -2.207 1.00 98.12 92 LYS A O 1
ATOM 704 N N . ASN A 1 93 ? -11.251 -4.613 -3.906 1.00 97.69 93 ASN A N 1
ATOM 705 C CA . ASN A 1 93 ? -11.492 -6.051 -3.758 1.00 97.69 93 ASN A CA 1
ATOM 706 C C . ASN A 1 93 ? -11.084 -6.550 -2.367 1.00 97.69 93 ASN A C 1
ATOM 708 O O . ASN A 1 93 ? -11.841 -7.266 -1.719 1.00 97.69 93 ASN A O 1
ATOM 712 N N . PHE A 1 94 ? -9.916 -6.129 -1.879 1.00 98.06 94 PHE A N 1
ATOM 713 C CA . PHE A 1 94 ? -9.448 -6.464 -0.537 1.00 98.06 94 PHE A CA 1
ATOM 714 C C . PHE A 1 94 ? -10.402 -5.956 0.549 1.00 98.06 94 PHE A C 1
ATOM 716 O O . PHE A 1 94 ? -10.763 -6.716 1.445 1.00 98.06 94 PHE A O 1
ATOM 723 N N . ARG A 1 95 ? -10.851 -4.696 0.463 1.00 97.81 95 ARG A N 1
ATOM 724 C CA . ARG A 1 95 ? -11.804 -4.129 1.432 1.00 97.81 95 ARG A CA 1
ATOM 725 C C . ARG A 1 95 ? -13.117 -4.905 1.459 1.00 97.81 95 ARG A C 1
ATOM 727 O O . ARG A 1 95 ? -13.592 -5.216 2.546 1.00 97.81 95 ARG A O 1
ATOM 734 N N . SER A 1 96 ? -13.641 -5.268 0.288 1.00 97.69 96 SER A N 1
ATOM 735 C CA . SER A 1 96 ? -14.853 -6.082 0.168 1.00 97.69 96 SER A CA 1
ATOM 736 C C . SER A 1 96 ? -14.685 -7.463 0.818 1.00 97.69 96 SER A C 1
ATOM 738 O O . SER A 1 96 ? -15.509 -7.842 1.647 1.00 97.69 96 SER A O 1
ATOM 740 N N . LYS A 1 97 ? -13.583 -8.176 0.538 1.00 97.38 97 LYS A N 1
ATOM 741 C CA . LYS A 1 97 ? -13.285 -9.494 1.143 1.00 97.38 97 LYS A CA 1
ATOM 742 C C . LYS A 1 97 ? -13.160 -9.434 2.664 1.00 97.38 97 LYS A C 1
ATOM 744 O O . LYS A 1 97 ? -13.628 -10.317 3.375 1.00 97.38 97 LYS A O 1
ATOM 749 N N . MET A 1 98 ? -12.562 -8.358 3.161 1.00 97.62 98 MET A N 1
ATOM 750 C CA . MET A 1 98 ? -12.362 -8.112 4.586 1.00 97.62 98 MET A CA 1
ATOM 751 C C . MET A 1 98 ? -13.588 -7.511 5.289 1.00 97.62 98 MET A C 1
ATOM 753 O O . MET A 1 98 ? -13.504 -7.249 6.487 1.00 97.62 98 MET A O 1
ATOM 757 N N . GLN A 1 99 ? -14.693 -7.280 4.567 1.00 97.38 99 GLN A N 1
ATOM 758 C CA . GLN A 1 99 ? -15.905 -6.620 5.071 1.00 97.38 99 GLN A CA 1
ATOM 759 C C . GLN A 1 99 ? -15.612 -5.264 5.743 1.00 97.38 99 GLN A C 1
ATOM 761 O O . GLN A 1 99 ? -16.224 -4.893 6.742 1.00 97.38 99 GLN A O 1
ATOM 766 N N . LEU A 1 100 ? -14.642 -4.521 5.203 1.00 96.44 100 LEU A N 1
ATOM 767 C CA . LEU A 1 100 ? -14.307 -3.177 5.672 1.00 96.44 100 LEU A CA 1
ATOM 768 C C . LEU A 1 100 ? -15.269 -2.159 5.057 1.00 96.44 100 LEU A C 1
ATOM 770 O O . LEU A 1 100 ? -15.756 -2.348 3.945 1.00 96.44 100 LEU A O 1
ATOM 774 N N . GLN A 1 101 ? -15.482 -1.034 5.740 1.00 95.19 101 GLN A N 1
ATOM 775 C CA . GLN A 1 101 ? -16.359 0.031 5.249 1.00 95.19 101 GLN A CA 1
ATOM 776 C C . GLN A 1 101 ? -15.955 0.511 3.843 1.00 95.19 101 GLN A C 1
ATOM 778 O O . GLN A 1 101 ? -14.779 0.794 3.582 1.00 95.19 101 GLN A O 1
ATOM 783 N N . ASP A 1 102 ? -16.927 0.684 2.950 1.00 92.50 102 ASP A N 1
ATOM 784 C CA . ASP A 1 102 ? -16.676 1.274 1.637 1.00 92.50 102 ASP A CA 1
ATOM 785 C C . ASP A 1 102 ? -16.309 2.756 1.773 1.00 92.50 102 ASP A C 1
ATOM 787 O O . ASP A 1 102 ? -17.094 3.591 2.220 1.00 92.50 102 ASP A O 1
ATOM 791 N N . ASN A 1 103 ? -15.074 3.088 1.393 1.00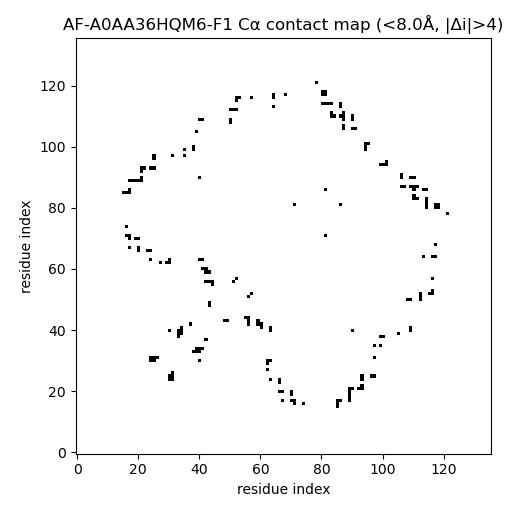 95.06 103 ASN A N 1
ATOM 792 C CA . ASN A 1 103 ? -14.548 4.448 1.435 1.00 95.06 103 ASN A CA 1
ATOM 793 C C . ASN A 1 103 ? -13.705 4.714 0.183 1.00 95.06 103 ASN A C 1
ATOM 795 O O . ASN A 1 103 ? -12.532 4.340 0.104 1.00 95.06 103 ASN A O 1
ATOM 799 N N . LEU A 1 104 ? -14.314 5.371 -0.807 1.00 95.19 104 LEU A N 1
ATOM 800 C CA . LEU A 1 104 ? -13.681 5.657 -2.099 1.00 95.19 104 LEU A CA 1
ATOM 801 C C . LEU A 1 104 ? -12.451 6.561 -1.970 1.00 95.19 104 LEU A C 1
ATOM 803 O O . LEU A 1 104 ? -11.467 6.362 -2.685 1.00 95.19 104 LEU A O 1
ATOM 807 N N . ALA A 1 105 ? -12.478 7.523 -1.044 1.00 95.38 105 ALA A N 1
ATOM 808 C CA . ALA A 1 105 ? -11.338 8.396 -0.792 1.00 95.38 105 ALA A CA 1
ATOM 809 C C . ALA A 1 105 ? -10.139 7.585 -0.284 1.00 95.38 105 ALA A C 1
ATOM 811 O O . ALA A 1 105 ? -9.020 7.767 -0.762 1.00 95.38 105 ALA A O 1
ATOM 812 N N . LEU A 1 106 ? -10.380 6.633 0.622 1.00 94.88 106 LEU A N 1
ATOM 813 C CA . LEU A 1 106 ? -9.336 5.760 1.145 1.00 94.88 106 LEU A CA 1
ATOM 814 C C . LEU A 1 106 ? -8.774 4.838 0.057 1.00 94.88 106 LEU A C 1
ATOM 816 O O . LEU A 1 106 ? -7.559 4.786 -0.105 1.00 94.88 106 LEU A O 1
ATOM 820 N N . VAL A 1 107 ? -9.632 4.214 -0.760 1.00 97.06 107 VAL A N 1
ATOM 821 C CA . VAL A 1 107 ? -9.202 3.398 -1.915 1.00 97.06 107 VAL A CA 1
ATOM 822 C C . VAL A 1 107 ? -8.292 4.203 -2.848 1.00 97.06 107 VAL A C 1
ATOM 824 O O . VAL A 1 107 ? -7.233 3.726 -3.266 1.00 97.06 107 VAL A O 1
ATOM 827 N N . HIS A 1 108 ? -8.677 5.444 -3.156 1.00 96.56 108 HIS A N 1
ATOM 828 C CA . HIS A 1 108 ? -7.896 6.315 -4.025 1.00 96.56 108 HIS A CA 1
ATOM 829 C C . HIS A 1 108 ? -6.539 6.676 -3.401 1.00 96.56 108 HIS A C 1
ATOM 831 O O . HIS A 1 108 ? -5.499 6.528 -4.049 1.00 96.56 108 HIS A O 1
ATOM 837 N N . CYS A 1 109 ? -6.535 7.106 -2.137 1.00 95.94 109 CYS A N 1
ATOM 838 C CA . CYS A 1 109 ? -5.323 7.462 -1.399 1.00 95.94 109 CYS A CA 1
ATOM 839 C C . CYS A 1 109 ? -4.356 6.279 -1.260 1.00 95.94 109 CYS A C 1
ATOM 841 O O . CYS A 1 109 ? -3.158 6.429 -1.507 1.00 95.94 109 CYS A O 1
ATOM 843 N N . GLU A 1 110 ? -4.859 5.096 -0.907 1.00 96.50 110 GLU A N 1
ATOM 844 C CA . GLU A 1 110 ? -4.048 3.889 -0.733 1.00 96.50 110 GLU A CA 1
ATOM 845 C C . GLU A 1 110 ? -3.460 3.409 -2.059 1.00 96.50 110 GLU A C 1
ATOM 847 O O . GLU A 1 110 ? -2.266 3.107 -2.121 1.00 96.50 110 GLU A O 1
ATOM 852 N N . GLY A 1 111 ? -4.245 3.428 -3.141 1.00 97.38 111 GLY A N 1
ATOM 853 C CA . GLY A 1 111 ? -3.757 3.069 -4.472 1.00 97.38 111 GLY A CA 1
ATOM 854 C C . GLY A 1 111 ? -2.564 3.924 -4.914 1.00 97.38 111 GLY A C 1
ATOM 855 O O . GLY A 1 111 ? -1.531 3.396 -5.342 1.00 97.38 111 GLY A O 1
ATOM 856 N N . HIS A 1 112 ? -2.658 5.249 -4.750 1.00 97.44 112 HIS A N 1
ATOM 857 C CA . HIS A 1 112 ? -1.553 6.164 -5.070 1.00 97.44 112 HIS A CA 1
ATOM 858 C C . HIS A 1 112 ? -0.350 5.985 -4.143 1.00 97.44 112 HIS A C 1
ATOM 860 O O . HIS A 1 112 ? 0.789 5.973 -4.617 1.00 97.44 112 HIS A O 1
ATOM 866 N N . ALA A 1 113 ? -0.578 5.798 -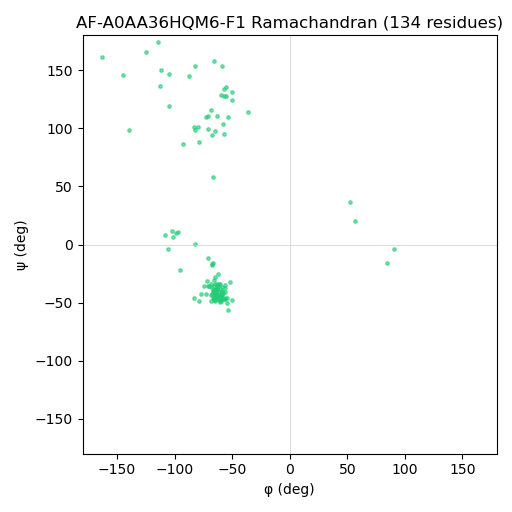2.842 1.00 97.12 113 ALA A N 1
ATOM 867 C CA . ALA A 1 113 ? 0.494 5.586 -1.875 1.00 97.12 113 ALA A CA 1
ATOM 868 C C . ALA A 1 113 ? 1.286 4.299 -2.161 1.00 97.12 113 ALA A C 1
ATOM 870 O O . ALA A 1 113 ? 2.517 4.324 -2.166 1.00 97.12 113 ALA A O 1
ATOM 871 N N . ILE A 1 114 ? 0.611 3.188 -2.478 1.00 97.56 114 ILE A N 1
ATOM 872 C CA . ILE A 1 114 ? 1.260 1.921 -2.853 1.00 97.56 114 ILE A CA 1
ATOM 873 C C . ILE A 1 114 ? 2.142 2.112 -4.094 1.00 97.56 114 ILE A C 1
ATOM 875 O O . ILE A 1 114 ? 3.315 1.725 -4.089 1.00 97.56 114 ILE A O 1
ATOM 879 N N . LYS A 1 115 ? 1.625 2.772 -5.142 1.00 96.56 115 LYS A N 1
ATOM 880 C CA . LYS A 1 115 ? 2.415 3.112 -6.337 1.00 96.56 115 LYS A CA 1
ATOM 881 C C . LYS A 1 115 ? 3.654 3.934 -5.970 1.00 96.56 115 LYS A C 1
ATOM 883 O O . LYS A 1 115 ? 4.754 3.640 -6.449 1.00 96.56 115 LYS A O 1
ATOM 888 N N . ALA A 1 116 ? 3.497 4.963 -5.141 1.00 96.38 116 ALA A N 1
ATOM 889 C CA . ALA A 1 116 ? 4.587 5.848 -4.744 1.00 96.38 116 ALA A CA 1
ATOM 890 C C . ALA A 1 116 ? 5.659 5.120 -3.917 1.00 96.38 116 ALA A C 1
ATOM 892 O O . ALA A 1 116 ? 6.849 5.270 -4.198 1.00 96.38 116 ALA A O 1
ATOM 893 N N . PHE A 1 117 ? 5.269 4.261 -2.972 1.00 96.44 117 PHE A N 1
ATOM 894 C CA . PHE A 1 117 ? 6.208 3.426 -2.222 1.00 96.44 117 PHE A CA 1
ATOM 895 C C . PHE A 1 117 ? 6.978 2.457 -3.124 1.00 96.44 117 PHE A C 1
ATOM 897 O O . PHE A 1 117 ? 8.200 2.362 -3.010 1.00 96.44 117 PHE A O 1
ATOM 904 N N . VAL A 1 118 ? 6.308 1.785 -4.065 1.00 94.38 118 VAL A N 1
ATOM 905 C CA . VAL A 1 118 ? 6.995 0.914 -5.033 1.00 94.38 118 VAL A CA 1
ATOM 906 C C . VAL A 1 118 ? 7.953 1.706 -5.920 1.00 94.38 118 VAL A C 1
ATOM 908 O O . VAL A 1 118 ? 9.094 1.288 -6.113 1.00 94.38 118 VAL A O 1
ATOM 911 N N . THR A 1 119 ? 7.550 2.896 -6.374 1.00 93.06 119 THR A N 1
ATOM 912 C CA . THR A 1 119 ? 8.440 3.816 -7.103 1.00 93.06 119 THR A CA 1
ATOM 913 C C . THR A 1 119 ? 9.687 4.149 -6.288 1.00 93.06 119 THR A C 1
ATOM 915 O O . THR A 1 119 ? 10.799 4.115 -6.815 1.00 93.06 119 THR A O 1
ATOM 918 N N . LEU A 1 120 ? 9.512 4.468 -5.002 1.00 92.69 120 LEU A N 1
ATOM 919 C CA . LEU A 1 120 ? 10.600 4.811 -4.092 1.00 92.69 120 LEU A CA 1
ATOM 920 C C . LEU A 1 120 ? 11.587 3.645 -3.933 1.00 92.69 120 LEU A C 1
ATOM 922 O O . LEU A 1 120 ? 12.797 3.861 -3.994 1.00 92.69 120 LEU A O 1
ATOM 926 N N . MET A 1 121 ? 11.087 2.413 -3.788 1.00 91.31 121 MET A N 1
ATOM 927 C CA . MET A 1 121 ? 11.924 1.210 -3.695 1.00 91.31 121 MET A CA 1
ATOM 928 C C . MET A 1 121 ? 12.723 0.960 -4.979 1.00 91.31 121 MET A C 1
ATOM 930 O O . MET A 1 121 ? 13.936 0.762 -4.902 1.00 91.31 121 MET A O 1
ATOM 934 N N . ILE A 1 122 ? 12.078 1.036 -6.151 1.00 89.62 122 ILE A N 1
ATOM 935 C CA . ILE A 1 122 ? 12.741 0.849 -7.454 1.00 89.62 122 ILE A CA 1
ATOM 936 C C . ILE A 1 122 ? 13.837 1.904 -7.652 1.00 89.62 122 ILE A C 1
ATOM 938 O O . ILE A 1 122 ? 14.983 1.562 -7.940 1.00 89.62 122 ILE A O 1
ATOM 942 N N . ARG A 1 123 ? 13.520 3.189 -7.429 1.00 89.25 123 ARG A N 1
ATOM 943 C CA . ARG A 1 123 ? 14.488 4.292 -7.567 1.00 89.25 123 ARG A CA 1
ATOM 944 C C . ARG A 1 123 ? 15.691 4.126 -6.644 1.00 89.25 123 ARG A C 1
ATOM 946 O O . ARG A 1 123 ? 16.815 4.408 -7.052 1.00 89.25 123 ARG A O 1
ATOM 953 N N . ARG A 1 124 ? 15.470 3.676 -5.406 1.00 88.25 124 ARG A N 1
ATOM 954 C CA . ARG A 1 124 ? 16.548 3.457 -4.434 1.00 88.25 124 ARG A CA 1
ATOM 955 C C . ARG A 1 124 ? 17.443 2.288 -4.832 1.00 88.25 124 ARG A C 1
ATOM 957 O O . ARG A 1 124 ? 18.661 2.415 -4.744 1.00 88.25 124 ARG A O 1
ATOM 964 N N . HIS A 1 125 ? 16.848 1.185 -5.276 1.00 86.88 125 HIS A N 1
ATOM 965 C CA . HIS A 1 125 ? 17.587 0.030 -5.775 1.00 86.88 125 HIS A CA 1
ATOM 966 C C . HIS A 1 125 ? 18.472 0.415 -6.972 1.00 86.88 125 HIS A C 1
ATOM 968 O O . HIS A 1 125 ? 19.669 0.137 -6.979 1.00 86.88 125 HIS A O 1
ATOM 974 N N . ASP A 1 126 ? 17.917 1.152 -7.934 1.00 86.25 126 ASP A N 1
ATOM 975 C CA . ASP A 1 126 ? 18.651 1.586 -9.126 1.00 86.25 126 ASP A CA 1
ATOM 976 C C . ASP A 1 126 ? 19.721 2.642 -8.817 1.00 86.25 126 ASP A C 1
ATOM 978 O O . ASP A 1 126 ? 20.809 2.626 -9.392 1.00 86.25 126 ASP A O 1
ATOM 982 N N . GLY A 1 127 ? 19.448 3.542 -7.869 1.00 85.31 127 GLY A N 1
ATOM 983 C CA . GLY A 1 127 ? 20.439 4.484 -7.355 1.00 85.31 127 GLY A CA 1
ATOM 984 C C . GLY A 1 127 ? 21.617 3.798 -6.661 1.00 85.31 127 GLY A C 1
ATOM 985 O O . GLY A 1 127 ? 22.739 4.281 -6.779 1.00 85.31 127 GLY A O 1
ATOM 986 N N . SER A 1 128 ? 21.388 2.670 -5.980 1.00 80.69 128 SER A N 1
ATOM 987 C CA . SER A 1 128 ? 22.465 1.910 -5.336 1.00 80.69 128 SER A CA 1
ATOM 988 C C . SER A 1 128 ? 23.436 1.328 -6.359 1.00 80.69 128 SER A C 1
ATOM 990 O O . SER A 1 128 ? 24.634 1.562 -6.242 1.00 80.69 128 SER A O 1
ATOM 992 N N . LYS A 1 129 ? 22.912 0.691 -7.415 1.00 78.88 129 LYS A N 1
ATOM 993 C CA . LYS A 1 129 ? 23.724 0.084 -8.485 1.00 78.88 129 LYS A CA 1
ATOM 994 C C . LYS A 1 129 ? 24.599 1.091 -9.226 1.00 78.88 129 LYS A C 1
ATOM 996 O O . LYS A 1 129 ? 25.704 0.765 -9.637 1.00 78.88 129 LYS A O 1
ATOM 1001 N N . ARG A 1 130 ? 24.124 2.332 -9.384 1.00 78.00 130 ARG A N 1
ATOM 1002 C CA . ARG A 1 130 ? 24.934 3.389 -10.006 1.00 78.00 130 ARG A CA 1
ATOM 1003 C C . ARG A 1 130 ? 26.189 3.706 -9.203 1.00 78.00 130 ARG A C 1
ATOM 1005 O O . ARG A 1 130 ? 27.215 3.935 -9.813 1.00 78.00 130 ARG A O 1
ATOM 1012 N N . ARG A 1 131 ? 26.130 3.707 -7.868 1.00 74.69 131 ARG A N 1
ATOM 1013 C CA . ARG A 1 131 ? 27.308 4.019 -7.039 1.00 74.69 131 ARG A CA 1
ATOM 1014 C C . ARG A 1 131 ? 28.387 2.946 -7.124 1.00 74.69 131 ARG A C 1
ATOM 1016 O O . ARG A 1 131 ? 29.555 3.298 -7.140 1.00 74.69 131 ARG A O 1
ATOM 1023 N N . GLU A 1 132 ? 27.990 1.681 -7.213 1.00 77.12 132 GLU A N 1
ATOM 1024 C CA . GLU A 1 132 ? 28.918 0.555 -7.392 1.00 77.12 132 GLU A CA 1
ATOM 1025 C C . GLU A 1 132 ? 29.671 0.660 -8.729 1.00 77.12 132 GLU A C 1
ATOM 1027 O O . GLU A 1 132 ? 30.871 0.424 -8.782 1.00 77.12 132 GLU A O 1
ATOM 1032 N N . ALA A 1 133 ? 28.999 1.110 -9.794 1.00 75.00 133 ALA A N 1
ATOM 1033 C CA . ALA A 1 133 ? 29.606 1.254 -11.118 1.00 75.00 133 ALA A CA 1
ATOM 1034 C C . ALA A 1 133 ? 30.684 2.356 -11.226 1.00 75.00 133 ALA A C 1
ATOM 1036 O O . ALA A 1 133 ? 31.437 2.347 -12.190 1.00 75.00 133 ALA A O 1
ATOM 1037 N N . PHE A 1 134 ? 30.761 3.297 -10.277 1.00 75.38 134 PHE A N 1
ATOM 1038 C CA . PHE A 1 134 ? 31.749 4.392 -10.276 1.00 75.38 134 PHE A CA 1
ATOM 1039 C C . PHE A 1 134 ? 32.934 4.153 -9.322 1.00 75.38 134 PHE A C 1
ATOM 1041 O O . PHE A 1 134 ? 33.731 5.061 -9.107 1.00 75.38 134 PHE A O 1
ATOM 1048 N N . GLN A 1 135 ? 33.030 2.973 -8.700 1.00 74.62 135 GLN A N 1
ATOM 1049 C CA . GLN A 1 135 ? 34.114 2.622 -7.768 1.00 74.62 135 GLN A CA 1
ATOM 1050 C C . GLN A 1 135 ? 35.235 1.780 -8.409 1.00 74.62 135 GLN A C 1
ATOM 1052 O O . GLN A 1 135 ? 36.110 1.294 -7.693 1.00 74.62 135 GLN A O 1
ATOM 1057 N N . HIS A 1 136 ? 35.224 1.633 -9.735 1.00 59.50 136 HIS A N 1
ATOM 1058 C CA . HIS A 1 136 ? 36.232 0.941 -10.543 1.00 59.50 136 HIS A CA 1
ATOM 1059 C C . HIS A 1 136 ? 36.762 1.878 -11.627 1.00 59.50 136 HIS A C 1
ATOM 1061 O O . HIS A 1 136 ? 37.948 1.718 -11.985 1.00 59.50 136 HIS A O 1
#

Foldseek 3Di:
DDDDDDDPDPPDPPDLLQPCLLVLQCVPPLQLVVCVVPVASFDDPDPVCQLPQDPVSLVRNVSSLVSSCVSRVVVDPDLDFPPLVSQLVSRQVNCVVSVRDDDSVRSNSVSNNSRVNSVVVSVVVVVVVVVVVPPD

Nearest PDB structures (foldseek):
  3mnl-assembly1_B  TM=2.606E-01  e=6.205E+00  Mycobacterium tuberculosis H37Rv

Secondary structure (DSSP, 8-state):
----------------TTTTHHHHHHS-HHHHHHHHHHSSSS--SSGGGTT---HHHHHHTHHHHHHHHHHHTTT-SSSPPP-HHHHHHHHHHHHHHTT----HHHHHHHHHHHHHHHHHHHHHHHHHHHHHTT--

Mean predicted aligned error: 6.23 Å

Solvent-accessible surface area (backbone atoms only — not comparable to full-atom values): 8144 Å² total; per-residue (Å²): 140,84,84,85,76,82,75,84,66,82,81,65,80,77,71,60,75,49,70,63,43,28,57,50,42,58,73,31,61,77,48,37,53,44,26,68,75,66,74,35,91,72,60,60,90,41,84,93,42,63,79,56,81,44,72,72,34,44,65,70,32,42,72,61,51,51,44,52,46,67,52,36,54,86,72,45,92,57,99,66,67,63,61,43,69,52,41,26,51,30,46,48,52,32,34,58,77,68,70,42,82,92,48,70,69,56,32,52,50,49,16,51,40,55,30,50,46,52,43,52,52,53,53,50,56,56,55,52,55,55,58,63,71,73,77,118